Protein AF-A0ABD1PV01-F1 (afdb_monomer)

Organism: NCBI:txid205694

Structure (mmCIF, N/CA/C/O backbone):
data_AF-A0ABD1PV01-F1
#
_entry.id   AF-A0ABD1PV01-F1
#
loop_
_atom_site.group_PDB
_atom_site.id
_atom_site.type_symbol
_atom_site.label_atom_id
_atom_site.label_alt_id
_atom_site.label_comp_id
_atom_site.label_asym_id
_atom_site.label_entity_id
_atom_site.label_seq_id
_atom_site.pdbx_PDB_ins_code
_atom_site.Cartn_x
_atom_site.Cartn_y
_atom_site.Cartn_z
_atom_site.occupancy
_atom_site.B_iso_or_equiv
_atom_site.auth_seq_id
_atom_site.auth_comp_id
_atom_site.auth_asym_id
_atom_site.auth_atom_id
_atom_site.pdbx_PDB_model_num
ATOM 1 N N . MET A 1 1 ? -32.165 -22.039 23.224 1.00 48.38 1 MET A N 1
ATOM 2 C CA . MET A 1 1 ? -31.785 -21.057 22.176 1.00 48.38 1 MET A CA 1
ATOM 3 C C . MET A 1 1 ? -31.305 -19.718 22.751 1.00 48.38 1 MET A C 1
ATOM 5 O O . MET A 1 1 ? -30.311 -19.197 22.258 1.00 48.38 1 MET A O 1
ATOM 9 N N . GLU A 1 2 ? -31.902 -19.186 23.823 1.00 55.53 2 GLU A N 1
ATOM 10 C CA . GLU A 1 2 ? -31.496 -17.897 24.433 1.00 55.53 2 GLU A CA 1
ATOM 11 C C . GLU A 1 2 ? -30.059 -17.856 24.982 1.00 55.53 2 GLU A C 1
ATOM 13 O O . GLU A 1 2 ? -29.356 -16.859 24.821 1.00 55.53 2 GLU A O 1
ATOM 18 N N . HIS A 1 3 ? -29.572 -18.962 25.550 1.00 54.56 3 HIS A N 1
ATOM 19 C CA . HIS A 1 3 ? -28.224 -19.042 26.126 1.00 54.56 3 HIS A CA 1
ATOM 20 C C . HIS A 1 3 ? -27.098 -18.864 25.079 1.00 54.56 3 HIS A C 1
ATOM 22 O O . HIS A 1 3 ? -26.024 -18.338 25.384 1.00 54.56 3 HIS A O 1
ATOM 28 N N . ASN A 1 4 ? -27.349 -19.248 23.819 1.00 61.16 4 ASN A N 1
ATOM 29 C CA . ASN A 1 4 ? -26.415 -19.035 22.706 1.00 61.16 4 ASN A CA 1
ATOM 30 C C . ASN A 1 4 ? -26.415 -17.572 22.237 1.00 61.16 4 ASN A C 1
ATOM 32 O O . ASN A 1 4 ? -25.356 -17.032 21.916 1.00 61.16 4 ASN A O 1
ATOM 36 N N . ASN A 1 5 ? -27.574 -16.910 22.287 1.00 72.25 5 ASN A N 1
ATOM 37 C CA . ASN A 1 5 ? -27.725 -15.495 21.947 1.00 72.25 5 ASN A CA 1
ATOM 38 C C . ASN A 1 5 ? -27.016 -14.594 22.980 1.00 72.25 5 ASN A C 1
ATOM 40 O O . ASN A 1 5 ? -26.293 -13.666 22.615 1.00 72.25 5 ASN A O 1
ATOM 44 N N . LEU A 1 6 ? -27.105 -14.928 24.273 1.00 79.88 6 LEU A N 1
ATOM 45 C CA . LEU A 1 6 ? -26.397 -14.199 25.331 1.00 79.88 6 LEU A CA 1
ATOM 46 C C . LEU A 1 6 ? -24.867 -14.305 25.192 1.00 79.88 6 LEU A C 1
ATOM 48 O O . LEU A 1 6 ? -24.165 -13.294 25.243 1.00 79.88 6 LEU A O 1
ATOM 52 N N . ARG A 1 7 ? -24.335 -15.509 24.937 1.00 83.94 7 ARG A N 1
ATOM 53 C CA . ARG A 1 7 ? -22.891 -15.712 24.703 1.00 83.94 7 ARG A CA 1
ATOM 54 C C . ARG A 1 7 ? -22.384 -14.974 23.462 1.00 83.94 7 ARG A C 1
ATOM 56 O O . ARG A 1 7 ? -21.252 -14.491 23.467 1.00 83.94 7 ARG A O 1
ATOM 63 N N . ALA A 1 8 ? -23.185 -14.902 22.399 1.00 83.00 8 ALA A N 1
ATOM 64 C CA . ALA A 1 8 ? -22.842 -14.149 21.193 1.00 83.00 8 ALA A CA 1
ATOM 65 C C . ALA A 1 8 ? -22.790 -12.637 21.470 1.00 83.00 8 ALA A C 1
ATOM 67 O O . ALA A 1 8 ? -21.821 -11.977 21.094 1.00 83.00 8 ALA A O 1
ATOM 68 N N . LYS A 1 9 ? -23.769 -12.102 22.214 1.00 84.19 9 LYS A N 1
ATOM 69 C CA . LYS A 1 9 ? -23.787 -10.692 22.641 1.00 84.19 9 LYS A CA 1
ATOM 70 C C . LYS A 1 9 ? -22.571 -10.324 23.496 1.00 84.19 9 LYS A C 1
ATOM 72 O O . LYS A 1 9 ? -21.945 -9.299 23.241 1.00 84.19 9 LYS A O 1
ATOM 77 N N . ILE A 1 10 ? -22.192 -11.172 24.457 1.00 89.94 10 ILE A N 1
ATOM 78 C CA . ILE A 1 10 ? -21.008 -10.945 25.305 1.00 89.94 10 ILE A CA 1
ATOM 79 C C . ILE A 1 10 ? -19.725 -10.916 24.465 1.00 89.94 10 ILE A C 1
ATOM 81 O O . ILE A 1 10 ? -18.887 -10.036 24.651 1.00 89.94 10 ILE A O 1
ATOM 85 N N . ARG A 1 11 ? -19.569 -11.854 23.521 1.00 88.19 11 ARG A N 1
ATOM 86 C CA . ARG A 1 11 ? -18.401 -11.889 22.627 1.00 88.19 11 ARG A CA 1
ATOM 87 C C . ARG A 1 11 ? -18.309 -10.638 21.761 1.00 88.19 11 ARG A C 1
ATOM 89 O O . ARG A 1 11 ? -17.236 -10.053 21.672 1.00 88.19 11 ARG A O 1
ATOM 96 N N . LEU A 1 12 ? -19.428 -10.198 21.188 1.00 87.81 12 LEU A N 1
ATOM 97 C CA . LEU A 1 12 ? -19.465 -8.973 20.395 1.00 87.81 12 LEU A CA 1
ATOM 98 C C . LEU A 1 12 ? -19.066 -7.746 21.223 1.00 87.81 12 LEU A C 1
ATOM 100 O O . LEU A 1 12 ? -18.316 -6.912 20.728 1.00 87.81 12 LEU A O 1
ATOM 104 N N . ARG A 1 13 ? -19.512 -7.659 22.483 1.00 91.25 13 ARG A N 1
ATOM 105 C CA . ARG A 1 13 ? -19.135 -6.558 23.378 1.00 91.25 13 ARG A CA 1
ATOM 106 C C . ARG A 1 13 ? -17.625 -6.514 23.621 1.00 91.25 13 ARG A C 1
ATOM 108 O O . ARG A 1 13 ? -17.030 -5.458 23.462 1.00 91.25 13 ARG A O 1
ATOM 115 N N . LYS A 1 14 ? -16.997 -7.662 23.900 1.00 94.25 14 LYS A N 1
ATOM 116 C CA . LYS A 1 14 ? -15.535 -7.754 24.078 1.00 94.25 14 LYS A CA 1
ATOM 117 C C . LYS A 1 14 ? -14.764 -7.344 22.820 1.00 94.25 14 LYS A C 1
ATOM 119 O O . LYS A 1 14 ? -13.769 -6.636 22.910 1.00 94.25 14 LYS A O 1
ATOM 124 N N . VAL A 1 15 ? -15.232 -7.767 21.643 1.00 93.44 15 VAL A N 1
ATOM 125 C CA . VAL A 1 15 ? -14.635 -7.364 20.357 1.00 93.44 15 VAL A CA 1
ATOM 126 C C . VAL A 1 15 ? -14.784 -5.860 20.139 1.00 93.44 15 VAL A C 1
ATOM 128 O O . VAL A 1 15 ? -13.839 -5.210 19.711 1.00 93.44 15 VAL A O 1
ATOM 131 N N . GLN A 1 16 ? -15.947 -5.297 20.459 1.00 93.62 16 GLN A N 1
ATOM 132 C CA . GLN A 1 16 ? -16.188 -3.862 20.360 1.00 93.62 16 GLN A CA 1
ATOM 133 C C . GLN A 1 16 ? -15.299 -3.060 21.315 1.00 93.62 16 GLN A C 1
ATOM 135 O O . GLN A 1 16 ? -14.741 -2.053 20.892 1.00 93.62 16 GLN A O 1
ATOM 140 N N . GLU A 1 17 ? -15.148 -3.499 22.565 1.00 93.38 17 GLU A N 1
ATOM 141 C CA . GLU A 1 17 ? -14.257 -2.879 23.556 1.00 93.38 17 GLU A CA 1
ATOM 142 C C . GLU A 1 17 ? -12.807 -2.855 23.040 1.00 93.38 17 GLU A C 1
ATOM 144 O O . GLU A 1 17 ? -12.200 -1.787 22.983 1.00 93.38 17 GLU A O 1
ATOM 149 N N . LEU A 1 18 ? -12.297 -3.993 22.552 1.00 92.38 18 LEU A N 1
ATOM 150 C CA . LEU A 1 18 ? -10.946 -4.096 21.984 1.00 92.38 18 LEU A CA 1
ATOM 151 C C . LEU A 1 18 ? -10.761 -3.235 20.725 1.00 92.38 18 LEU A C 1
ATOM 153 O O . LEU A 1 18 ? -9.762 -2.545 20.569 1.00 92.38 18 LEU A O 1
ATOM 157 N N . LEU A 1 19 ? -11.719 -3.251 19.801 1.00 93.44 19 LEU A N 1
ATOM 158 C CA . LEU A 1 19 ? -11.619 -2.447 18.581 1.00 93.44 19 LEU A CA 1
ATOM 159 C C . LEU A 1 19 ? -11.707 -0.949 18.883 1.00 93.44 19 LEU A C 1
ATOM 161 O O . LEU A 1 19 ? -11.023 -0.156 18.237 1.00 93.44 19 LEU A O 1
ATOM 165 N N . THR A 1 20 ? -12.495 -0.561 19.885 1.00 91.31 20 THR A N 1
ATOM 166 C CA . THR A 1 20 ? -12.573 0.832 20.336 1.00 91.31 20 THR A CA 1
ATOM 167 C C . THR A 1 20 ? -11.237 1.281 20.926 1.00 91.31 20 THR A C 1
ATOM 169 O O . THR A 1 20 ? -10.771 2.356 20.554 1.00 91.31 20 THR A O 1
ATOM 172 N N . SER A 1 21 ? -10.572 0.446 21.742 1.00 89.81 21 SER A N 1
ATOM 173 C CA . SER A 1 21 ? -9.229 0.767 22.258 1.00 89.81 21 SER A CA 1
ATOM 174 C C . SER A 1 21 ? -8.181 0.881 21.147 1.00 89.81 21 SER A C 1
ATOM 176 O O . SER A 1 21 ? -7.237 1.645 21.277 1.00 89.81 21 SER A O 1
ATOM 178 N N . MET A 1 22 ? -8.380 0.206 20.011 1.00 91.62 22 MET A N 1
ATOM 179 C CA . MET A 1 22 ? -7.547 0.324 18.805 1.00 91.62 22 MET A CA 1
ATOM 180 C C . MET A 1 22 ? -7.918 1.505 17.884 1.00 91.62 22 MET A C 1
ATOM 182 O O . MET A 1 22 ? -7.433 1.577 16.749 1.00 91.62 22 MET A O 1
ATOM 186 N N . CYS A 1 23 ? -8.800 2.407 18.325 1.00 91.38 23 CYS A N 1
ATOM 187 C CA . CYS A 1 23 ? -9.328 3.528 17.541 1.00 91.38 23 CYS A CA 1
ATOM 188 C C . CYS A 1 23 ? -10.144 3.091 16.305 1.00 91.38 23 CYS A C 1
ATOM 190 O O . CYS A 1 23 ? -10.023 3.671 15.219 1.00 91.38 23 CYS A O 1
ATOM 192 N N . PHE A 1 24 ? -10.994 2.072 16.445 1.00 92.88 24 PHE A N 1
ATOM 193 C CA . PHE A 1 24 ? -11.996 1.696 15.445 1.00 92.88 24 PHE A CA 1
ATOM 194 C C . PHE A 1 24 ? -13.406 2.019 15.934 1.00 92.88 24 PHE A C 1
ATOM 196 O O . PHE A 1 24 ? -13.739 1.860 17.105 1.00 92.88 24 PHE A O 1
ATOM 203 N N . LYS A 1 25 ? -14.277 2.396 14.997 1.00 94.00 25 LYS A N 1
ATOM 204 C CA . LYS A 1 25 ? -15.719 2.532 15.228 1.00 94.00 25 LYS A CA 1
ATOM 205 C C . LYS A 1 25 ? -16.500 1.511 14.416 1.00 94.00 25 LYS A C 1
ATOM 207 O O . LYS A 1 25 ? -16.105 1.162 13.301 1.00 94.00 25 LYS A O 1
ATOM 212 N N . LEU A 1 26 ? -17.637 1.064 14.944 1.00 94.50 26 LEU A N 1
ATOM 213 C CA . LEU A 1 26 ? -18.563 0.232 14.183 1.00 94.50 26 LEU A CA 1
ATOM 214 C C . LEU A 1 26 ? -19.105 1.061 13.012 1.00 94.50 26 LEU A C 1
ATOM 216 O O . LEU A 1 26 ? -19.736 2.094 13.218 1.00 94.50 26 LEU A O 1
ATOM 220 N N . TYR A 1 27 ? -18.837 0.624 11.784 1.00 94.50 27 TYR A N 1
ATOM 221 C CA . TYR A 1 27 ? -19.301 1.306 10.578 1.00 94.50 27 TYR A CA 1
ATOM 222 C C . TYR A 1 27 ? -20.695 0.831 10.183 1.00 94.50 27 TYR A C 1
ATOM 224 O O . TYR A 1 27 ? -21.593 1.633 9.937 1.00 94.50 27 TYR A O 1
ATOM 232 N N . LYS A 1 28 ? -20.881 -0.490 10.119 1.00 94.75 28 LYS A N 1
ATOM 233 C CA . LYS A 1 28 ? -22.165 -1.104 9.783 1.00 94.75 28 LYS A CA 1
ATOM 234 C C . LYS A 1 28 ? -22.205 -2.530 10.305 1.00 94.75 28 LYS A C 1
ATOM 236 O O . LYS A 1 28 ? -21.207 -3.239 10.236 1.00 94.75 28 LYS A O 1
ATOM 241 N N . LYS A 1 29 ? -23.370 -2.968 10.770 1.00 92.50 29 LYS A N 1
ATOM 242 C CA . LYS A 1 29 ? -23.638 -4.367 11.101 1.00 92.50 29 LYS A CA 1
ATOM 243 C C . LYS A 1 29 ? -24.839 -4.845 10.293 1.00 92.50 29 LYS A C 1
ATOM 245 O O . LYS A 1 29 ? -25.838 -4.133 10.217 1.00 92.50 29 LYS A O 1
ATOM 250 N N . LYS A 1 30 ? -24.739 -6.026 9.692 1.00 93.00 30 LYS A N 1
ATOM 251 C CA . LYS A 1 30 ? -25.854 -6.723 9.048 1.00 93.00 30 LYS A CA 1
ATOM 252 C C . LYS A 1 30 ? -25.773 -8.192 9.440 1.00 93.00 30 LYS A C 1
ATOM 254 O O . LYS A 1 30 ? -24.759 -8.823 9.162 1.00 93.00 30 LYS A O 1
ATOM 259 N N . GLU A 1 31 ? -26.830 -8.698 10.076 1.00 88.31 31 GLU A N 1
ATOM 260 C CA . GLU A 1 31 ? -26.892 -10.078 10.581 1.00 88.31 31 GLU A CA 1
ATOM 261 C C . GLU A 1 31 ? -25.650 -10.390 11.441 1.00 88.31 31 GLU A C 1
ATOM 263 O O . GLU A 1 31 ? -25.389 -9.684 12.426 1.00 88.31 31 GLU A O 1
ATOM 268 N N . ASP A 1 32 ? -24.861 -11.383 11.033 1.00 84.88 32 ASP A N 1
ATOM 269 C CA . ASP A 1 32 ? -23.667 -11.854 11.735 1.00 84.88 32 ASP A CA 1
ATOM 270 C C . ASP A 1 32 ? -22.369 -11.163 11.278 1.00 84.88 32 ASP A C 1
ATOM 272 O O . ASP A 1 32 ? -21.290 -11.460 11.789 1.00 84.88 32 ASP A O 1
ATOM 276 N N . ILE A 1 33 ? -22.454 -10.199 10.352 1.00 90.12 33 ILE A N 1
ATOM 277 C CA . ILE A 1 33 ? -21.299 -9.477 9.807 1.00 90.12 33 ILE A CA 1
ATOM 278 C C . ILE A 1 33 ? -21.257 -8.050 10.359 1.00 90.12 33 ILE A C 1
ATOM 280 O O . ILE A 1 33 ? -22.207 -7.272 10.225 1.00 90.12 33 ILE A O 1
ATOM 284 N N . ALA A 1 34 ? -20.117 -7.676 10.941 1.00 92.25 34 ALA A N 1
ATOM 285 C CA . ALA A 1 34 ? -19.825 -6.324 11.402 1.00 92.25 34 ALA A CA 1
ATOM 286 C C . ALA A 1 34 ? -18.601 -5.763 10.671 1.00 92.25 34 ALA A C 1
ATOM 288 O O . ALA A 1 34 ? -17.538 -6.379 10.641 1.00 92.25 34 ALA A O 1
ATOM 289 N N . VAL A 1 35 ? -18.756 -4.572 10.102 1.00 94.56 35 VAL A N 1
ATOM 290 C CA . VAL A 1 35 ? -17.688 -3.810 9.460 1.00 94.56 35 VAL A CA 1
ATOM 291 C C . VAL A 1 35 ? -17.254 -2.710 10.415 1.00 94.56 35 VAL A C 1
ATOM 293 O O . VAL A 1 35 ? -18.083 -1.930 10.887 1.00 94.56 35 VAL A O 1
ATOM 296 N N . TRP A 1 36 ? -15.952 -2.630 10.662 1.00 94.62 36 TRP A N 1
ATOM 297 C CA . TRP A 1 36 ? -15.334 -1.638 11.534 1.00 94.62 36 TRP A CA 1
ATOM 298 C C . TRP A 1 36 ? -14.462 -0.703 10.711 1.00 94.62 36 TRP A C 1
ATOM 300 O O . TRP A 1 36 ? -13.757 -1.130 9.798 1.00 94.62 36 TRP A O 1
ATOM 310 N N . GLN A 1 37 ? -14.524 0.584 11.027 1.00 91.62 37 GLN A N 1
ATOM 311 C CA . GLN A 1 37 ? -13.749 1.611 10.356 1.00 91.62 37 GLN A CA 1
ATOM 312 C C . GLN A 1 37 ? -12.718 2.177 11.321 1.00 91.62 37 GLN A C 1
ATOM 314 O O . GLN A 1 37 ? -13.063 2.683 12.389 1.00 91.62 37 GLN A O 1
ATOM 319 N N . LYS A 1 38 ? -11.459 2.135 10.895 1.00 88.94 38 LYS A N 1
ATOM 320 C CA . LYS A 1 38 ? -10.354 2.827 11.547 1.00 88.94 38 LYS A CA 1
ATOM 321 C C . LYS A 1 38 ? -10.609 4.338 11.554 1.00 88.94 38 LYS A C 1
ATOM 323 O O . LYS A 1 38 ? -10.978 4.900 10.519 1.00 88.94 38 LYS A O 1
ATOM 328 N N . LEU A 1 39 ? -10.437 4.993 12.699 1.00 88.56 39 LEU A N 1
ATOM 329 C CA . LEU A 1 39 ? -10.663 6.431 12.821 1.00 88.56 39 LEU A CA 1
ATOM 330 C C . LEU A 1 39 ? -9.627 7.212 12.003 1.00 88.56 39 LEU A C 1
ATOM 332 O O . LEU A 1 39 ? -8.439 6.891 11.999 1.00 88.56 39 LEU A O 1
ATOM 336 N N . SER A 1 40 ? -10.092 8.225 11.274 1.00 79.19 40 SER A N 1
ATOM 337 C CA . SER A 1 40 ? -9.241 9.088 10.446 1.00 79.19 40 SER A CA 1
ATOM 338 C C . SER A 1 40 ? -8.639 10.258 11.218 1.00 79.19 40 SER A C 1
ATOM 340 O O . SER A 1 40 ? -7.706 10.884 10.728 1.00 79.19 40 SER A O 1
ATOM 342 N N . ASP A 1 41 ? -9.207 10.590 12.378 1.00 82.25 41 ASP A N 1
ATOM 343 C CA . ASP A 1 41 ? -8.687 11.642 13.239 1.00 82.25 41 ASP A CA 1
ATOM 344 C C . ASP A 1 41 ? -7.499 11.105 14.043 1.00 82.25 41 ASP A C 1
ATOM 346 O O . ASP A 1 41 ? -7.623 10.145 14.806 1.00 82.25 41 ASP A O 1
ATOM 350 N N . ASN A 1 42 ? -6.343 11.740 13.850 1.00 82.38 42 ASN A N 1
ATOM 351 C CA . ASN A 1 42 ? -5.107 11.362 14.517 1.00 82.38 42 ASN A CA 1
ATOM 352 C C . ASN A 1 42 ? -5.122 11.654 16.028 1.00 82.38 42 ASN A C 1
ATOM 354 O O . ASN A 1 42 ? -4.284 11.109 16.743 1.00 82.38 42 ASN A O 1
ATOM 358 N N . SER A 1 43 ? -6.055 12.477 16.523 1.00 85.62 43 SER A N 1
ATOM 359 C CA . SER A 1 43 ? -6.186 12.793 17.950 1.00 85.62 43 SER A CA 1
ATOM 360 C C . SER A 1 43 ? -6.468 11.550 18.805 1.00 85.62 43 SER A C 1
ATOM 362 O O . SER A 1 43 ? -5.845 11.392 19.850 1.00 85.62 43 SER A O 1
ATOM 364 N N . TYR A 1 44 ? -7.301 10.627 18.312 1.00 85.62 44 TYR A 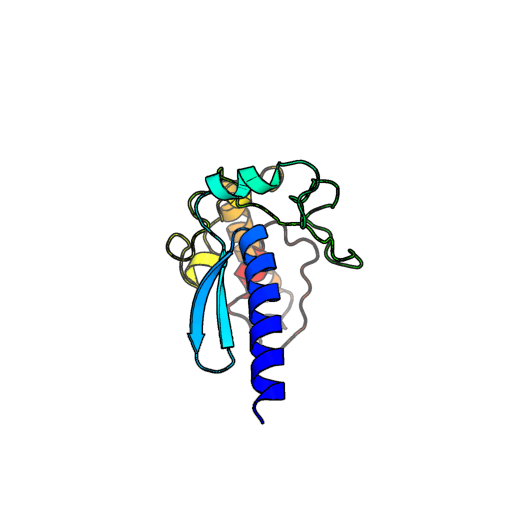N 1
ATOM 365 C CA . TYR A 1 44 ? -7.675 9.393 19.013 1.00 85.62 44 TYR A CA 1
ATOM 366 C C . TYR A 1 44 ? -6.491 8.458 19.258 1.00 85.62 44 TYR A C 1
ATOM 368 O O . TYR A 1 44 ? -6.453 7.753 20.258 1.00 85.62 44 TYR A O 1
ATOM 376 N N . TYR A 1 45 ? -5.485 8.475 18.383 1.00 88.25 45 TYR A N 1
ATOM 377 C CA . TYR A 1 45 ? -4.310 7.622 18.558 1.00 88.25 45 TYR A CA 1
ATOM 378 C C . TYR A 1 45 ? -3.337 8.149 19.611 1.00 88.25 45 TYR A C 1
ATOM 380 O O . TYR A 1 45 ? -2.412 7.427 19.960 1.00 88.25 45 TYR A O 1
ATOM 388 N N . LYS A 1 46 ? -3.527 9.373 20.129 1.00 86.50 46 LYS A N 1
ATOM 389 C CA . LYS A 1 46 ? -2.742 9.870 21.269 1.00 86.50 46 LYS A CA 1
ATOM 390 C C . LYS A 1 46 ? -3.037 9.082 22.542 1.00 86.50 46 LYS A C 1
ATOM 392 O O . LYS A 1 46 ? -2.168 8.958 23.392 1.00 86.50 46 LYS A O 1
ATOM 397 N N . GLU A 1 47 ? -4.238 8.516 22.662 1.00 83.88 47 GLU A N 1
ATOM 398 C CA . GLU A 1 47 ? -4.595 7.657 23.796 1.00 83.88 47 GLU A CA 1
ATOM 399 C C . GLU A 1 47 ? -3.703 6.407 23.847 1.00 83.88 47 GLU A C 1
ATOM 401 O O . GLU A 1 47 ? -3.374 5.936 24.932 1.00 83.88 47 GLU A O 1
ATOM 406 N N . LEU A 1 48 ? -3.224 5.938 22.686 1.00 88.25 48 LEU A N 1
ATOM 407 C CA . LEU A 1 48 ? -2.292 4.813 22.569 1.00 88.25 48 LEU A CA 1
ATOM 408 C C . LEU A 1 48 ? -0.868 5.124 23.051 1.00 88.25 48 LEU A C 1
ATOM 410 O O . LEU A 1 48 ? -0.064 4.200 23.155 1.00 88.25 48 LEU A O 1
ATOM 414 N N . ASP A 1 49 ? -0.545 6.393 23.313 1.00 85.19 49 ASP A N 1
ATOM 415 C CA . ASP A 1 49 ? 0.736 6.788 23.904 1.00 85.19 49 ASP A CA 1
ATOM 416 C C . ASP A 1 49 ? 0.696 6.679 25.454 1.00 85.19 49 ASP A C 1
ATOM 418 O O . ASP A 1 49 ? 1.703 6.918 26.122 1.00 85.19 49 ASP A O 1
ATOM 422 N N . THR A 1 50 ? -0.454 6.313 26.042 1.00 85.69 50 THR A N 1
ATOM 423 C CA . THR A 1 50 ? -0.613 6.122 27.494 1.00 85.69 50 THR A CA 1
ATOM 424 C C . THR A 1 50 ? 0.114 4.851 27.956 1.00 85.69 50 THR A C 1
ATOM 426 O O . THR A 1 50 ? -0.012 3.816 27.295 1.00 85.69 50 THR A O 1
ATOM 429 N N . PRO A 1 51 ? 0.828 4.877 29.100 1.00 83.56 51 PRO A N 1
ATOM 430 C CA . PRO A 1 51 ? 1.389 3.667 29.695 1.00 83.56 51 PRO A CA 1
ATOM 431 C C . PRO A 1 51 ? 0.322 2.586 29.914 1.00 83.56 51 PRO A C 1
ATOM 433 O O . PRO A 1 51 ? -0.836 2.893 30.191 1.00 83.56 51 PRO A O 1
ATOM 436 N N . ASP A 1 52 ? 0.724 1.322 29.788 1.00 84.81 52 ASP A N 1
ATOM 437 C CA . ASP A 1 52 ? -0.107 0.139 30.062 1.00 84.81 52 ASP A CA 1
ATOM 438 C C . ASP A 1 52 ? -1.342 -0.053 29.156 1.00 84.81 52 ASP A C 1
ATOM 440 O O . ASP A 1 52 ? -2.197 -0.899 29.435 1.00 84.81 52 ASP A O 1
ATOM 444 N N . ILE A 1 53 ? -1.440 0.672 28.035 1.00 86.94 53 ILE A N 1
ATOM 445 C CA . ILE A 1 53 ? -2.522 0.460 27.068 1.00 86.94 53 ILE A CA 1
ATOM 446 C C . ILE A 1 53 ? -2.285 -0.776 26.194 1.00 86.94 53 ILE A C 1
ATOM 448 O O . ILE A 1 53 ? -1.172 -1.053 25.740 1.00 86.94 53 ILE A O 1
ATOM 452 N N . TYR A 1 54 ? -3.360 -1.521 25.922 1.00 87.88 54 TYR A N 1
ATOM 453 C CA . TYR A 1 54 ? -3.318 -2.712 25.080 1.00 87.88 54 TYR A CA 1
ATOM 454 C C . TYR A 1 54 ? -4.414 -2.704 23.997 1.00 87.88 54 TYR A C 1
ATOM 456 O O . TYR A 1 54 ? -5.597 -2.531 24.318 1.00 87.88 54 TYR A O 1
ATOM 464 N N . PRO A 1 55 ? -4.061 -2.983 22.728 1.00 91.19 55 PRO A N 1
ATOM 465 C CA . PRO A 1 55 ? -2.695 -3.074 22.196 1.00 91.19 55 PRO A CA 1
ATOM 466 C C . PRO A 1 55 ? -2.026 -1.692 22.092 1.00 91.19 55 PRO A C 1
ATOM 468 O O . PRO A 1 55 ? -2.670 -0.712 21.722 1.00 91.19 55 PRO A O 1
ATOM 471 N N . ALA A 1 56 ? -0.727 -1.625 22.387 1.00 90.31 56 ALA A N 1
ATOM 472 C CA . ALA A 1 56 ? 0.050 -0.388 22.317 1.00 90.31 56 ALA A CA 1
ATOM 473 C C . ALA A 1 56 ? 0.299 0.056 20.867 1.00 90.31 56 ALA A C 1
ATOM 475 O O . ALA A 1 56 ? 0.087 -0.691 19.908 1.00 90.31 56 ALA A O 1
ATOM 476 N N . LYS A 1 57 ? 0.796 1.275 20.684 1.00 90.12 57 LYS A N 1
ATOM 477 C CA . LYS A 1 57 ? 1.305 1.729 19.387 1.00 90.12 57 LYS A CA 1
ATOM 478 C C . LYS A 1 57 ? 2.535 0.915 18.974 1.00 90.12 57 LYS A C 1
ATOM 480 O O . LYS A 1 57 ? 3.372 0.592 19.811 1.00 90.12 57 LYS A O 1
ATOM 485 N N . CYS A 1 58 ? 2.640 0.570 17.691 1.00 89.00 58 CYS A N 1
ATOM 486 C CA . CYS A 1 58 ? 3.824 -0.136 17.200 1.00 89.00 58 CYS A CA 1
ATOM 487 C C . CYS A 1 58 ? 5.067 0.762 17.278 1.00 89.00 58 CYS A C 1
ATOM 489 O O . CYS A 1 58 ? 5.016 1.919 16.857 1.00 89.00 58 CYS A O 1
ATOM 491 N N . ASP A 1 59 ? 6.166 0.202 17.778 1.00 86.94 59 ASP A N 1
ATOM 492 C CA . ASP A 1 59 ? 7.503 0.790 17.691 1.00 86.94 59 ASP A CA 1
ATOM 493 C C . ASP A 1 59 ? 8.128 0.574 16.294 1.00 86.94 59 ASP A C 1
ATOM 495 O O . ASP A 1 59 ? 7.551 -0.080 15.415 1.00 86.94 59 ASP A O 1
ATOM 499 N N . ASP A 1 60 ? 9.332 1.106 16.105 1.00 82.25 60 ASP A N 1
ATOM 500 C CA . ASP A 1 60 ? 10.186 0.934 14.927 1.00 82.25 60 ASP A CA 1
ATOM 501 C C . ASP A 1 60 ? 11.103 -0.304 15.006 1.00 82.25 60 ASP A C 1
ATOM 503 O O . ASP A 1 60 ? 11.988 -0.483 14.173 1.00 82.25 60 ASP A O 1
ATOM 507 N N . GLY A 1 61 ? 10.864 -1.210 15.958 1.00 79.56 61 GLY A N 1
ATOM 508 C CA . GLY A 1 61 ? 11.674 -2.405 16.203 1.00 79.56 61 GLY A CA 1
ATOM 509 C C . GLY A 1 61 ? 11.528 -3.518 15.159 1.00 79.56 61 GLY A C 1
ATOM 510 O O . GLY A 1 61 ? 12.161 -4.563 15.290 1.00 79.56 61 GLY A O 1
ATOM 511 N N . THR A 1 62 ? 10.698 -3.330 14.128 1.00 77.31 62 THR A N 1
ATOM 512 C CA . THR A 1 62 ? 10.588 -4.250 12.986 1.00 77.31 62 THR A CA 1
ATOM 513 C C . THR A 1 62 ? 10.844 -3.519 11.684 1.00 77.31 62 THR A C 1
ATOM 515 O O . THR A 1 62 ? 10.166 -2.533 11.401 1.00 77.31 62 THR A O 1
ATOM 518 N N . GLU A 1 63 ? 11.747 -4.068 10.874 1.00 81.44 63 GLU A N 1
ATOM 519 C CA . GLU A 1 63 ? 12.020 -3.616 9.510 1.00 81.44 63 GLU A CA 1
ATOM 520 C C . GLU A 1 63 ? 10.734 -3.681 8.655 1.00 81.44 63 GLU A C 1
ATOM 522 O O . GLU A 1 63 ? 10.208 -4.784 8.455 1.00 81.44 63 GLU A O 1
ATOM 527 N N . PRO A 1 64 ? 10.208 -2.537 8.168 1.00 77.31 64 PRO A N 1
ATOM 528 C CA . PRO A 1 64 ? 8.975 -2.478 7.380 1.00 77.31 64 PRO A CA 1
ATOM 529 C C . PRO A 1 64 ? 8.967 -3.363 6.130 1.00 77.31 64 PRO A C 1
ATOM 531 O O . PRO A 1 64 ? 7.895 -3.825 5.735 1.00 77.31 64 PRO A O 1
ATOM 534 N N . ASP A 1 65 ? 10.137 -3.623 5.538 1.00 76.06 65 ASP A N 1
ATOM 535 C CA . ASP A 1 65 ? 10.276 -4.450 4.334 1.00 76.06 65 ASP A CA 1
ATOM 536 C C . ASP A 1 65 ? 10.433 -5.954 4.636 1.00 76.06 65 ASP A C 1
ATOM 538 O O . ASP A 1 65 ? 10.558 -6.781 3.726 1.00 76.06 65 ASP A O 1
ATOM 542 N N . SER A 1 66 ? 10.392 -6.354 5.910 1.00 84.25 66 SER A N 1
ATOM 543 C CA . SER A 1 66 ? 10.450 -7.767 6.277 1.00 84.25 66 SER A CA 1
ATOM 544 C C . SER A 1 66 ? 9.146 -8.490 5.943 1.00 84.25 66 SER A C 1
ATOM 546 O O . SER A 1 66 ? 8.137 -8.357 6.633 1.00 84.25 66 SER A O 1
ATOM 548 N N . ALA A 1 67 ? 9.178 -9.301 4.887 1.00 78.19 67 ALA A N 1
ATOM 549 C CA . ALA A 1 67 ? 7.994 -9.989 4.374 1.00 78.19 67 ALA A CA 1
ATOM 550 C C . ALA A 1 67 ? 7.747 -11.388 4.974 1.00 78.19 67 ALA A C 1
ATOM 552 O O . ALA A 1 67 ? 6.609 -11.855 4.976 1.00 78.19 67 ALA A O 1
ATOM 553 N N . TRP A 1 68 ? 8.784 -12.073 5.472 1.00 84.44 68 TRP A N 1
ATOM 554 C CA . TRP A 1 68 ? 8.706 -13.484 5.876 1.00 84.44 68 TRP A CA 1
ATOM 555 C C . TRP A 1 68 ? 9.211 -13.703 7.299 1.00 84.44 68 TRP A C 1
ATOM 557 O O . TRP A 1 68 ? 10.122 -13.017 7.752 1.00 84.44 68 TRP A O 1
ATOM 567 N N . TYR A 1 69 ? 8.630 -14.691 7.985 1.00 86.31 69 TYR A N 1
ATOM 568 C CA . TYR A 1 69 ? 9.019 -15.118 9.338 1.00 86.31 69 TYR A CA 1
ATOM 569 C C . TYR A 1 69 ? 8.959 -14.018 10.414 1.00 86.31 69 TYR A C 1
ATOM 571 O O . TYR A 1 69 ? 9.593 -14.143 11.460 1.00 86.31 69 TYR A O 1
ATOM 579 N N . ILE A 1 70 ? 8.162 -12.967 10.193 1.00 86.06 70 ILE A N 1
ATOM 580 C CA . ILE A 1 70 ? 7.928 -11.917 11.187 1.00 86.06 70 ILE A CA 1
ATOM 581 C C . ILE A 1 70 ? 6.735 -12.300 12.069 1.00 86.06 70 ILE A C 1
ATOM 583 O O . ILE A 1 70 ? 5.623 -12.455 11.553 1.00 86.06 70 ILE A O 1
ATOM 587 N N . PRO A 1 71 ? 6.928 -12.466 13.391 1.00 87.44 71 PRO A N 1
ATOM 588 C CA . PRO A 1 71 ? 5.830 -12.777 14.292 1.00 87.44 71 PRO A CA 1
ATOM 589 C C . PRO A 1 71 ? 4.845 -11.606 14.367 1.00 87.44 71 PRO A C 1
ATOM 591 O O . PRO A 1 71 ? 5.237 -10.437 14.397 1.00 87.44 71 PRO A O 1
ATOM 594 N N . LEU A 1 72 ? 3.549 -11.921 14.441 1.00 86.62 72 LEU A N 1
ATOM 595 C CA . LEU A 1 72 ? 2.520 -10.910 14.674 1.00 86.62 72 LEU A CA 1
ATOM 596 C C . LEU A 1 72 ? 2.735 -10.265 16.045 1.00 86.62 72 LEU A C 1
ATOM 598 O O . LEU A 1 72 ? 2.787 -10.952 17.065 1.00 86.62 72 LEU A O 1
ATOM 602 N N . ARG A 1 73 ? 2.817 -8.935 16.064 1.00 87.62 73 ARG A N 1
ATOM 603 C CA . ARG A 1 73 ? 2.943 -8.149 17.293 1.00 87.62 73 ARG A CA 1
ATOM 604 C C . ARG A 1 73 ? 1.582 -7.563 17.669 1.00 87.62 73 ARG A C 1
ATOM 606 O O . ARG A 1 73 ? 0.895 -7.043 16.788 1.00 87.62 73 ARG A O 1
ATOM 613 N N . PRO A 1 74 ? 1.170 -7.619 18.946 1.00 89.50 74 PRO A N 1
ATOM 614 C CA . PRO A 1 74 ? -0.095 -7.047 19.393 1.00 89.50 74 PRO A CA 1
ATOM 615 C C . PRO A 1 74 ? 0.026 -5.521 19.542 1.00 89.50 74 PRO A C 1
ATOM 617 O O . PRO A 1 74 ? 0.017 -4.995 20.651 1.00 89.50 74 PRO A O 1
ATOM 620 N N . CYS A 1 75 ? 0.172 -4.814 18.419 1.00 90.75 75 CYS A N 1
ATOM 621 C CA . CYS A 1 75 ? 0.320 -3.361 18.374 1.00 90.75 75 CYS A CA 1
ATOM 622 C C . CYS A 1 75 ? -0.503 -2.721 17.241 1.00 90.75 75 CYS A C 1
ATOM 624 O O . CYS A 1 75 ? -0.918 -3.387 16.290 1.00 90.75 75 CYS A O 1
ATOM 626 N N . VAL A 1 76 ? -0.746 -1.412 17.336 1.00 90.44 76 VAL A N 1
AT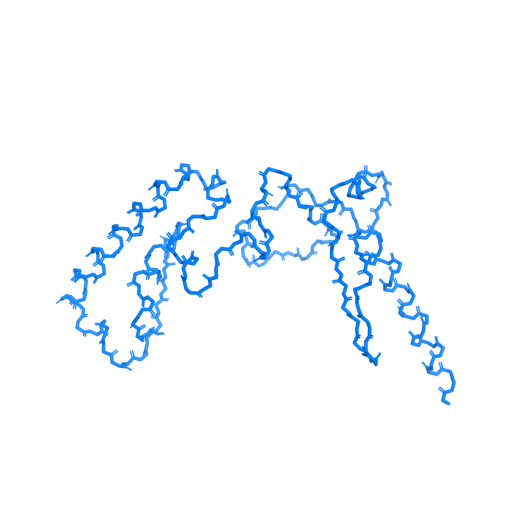OM 627 C CA . VAL A 1 76 ? -1.508 -0.624 16.356 1.00 90.44 76 VAL A CA 1
ATOM 628 C C . VAL A 1 76 ? -0.576 0.286 15.559 1.00 90.44 76 VAL A C 1
ATOM 630 O O . VAL A 1 76 ? 0.082 1.170 16.108 1.00 90.44 76 VAL A O 1
ATOM 633 N N . VAL A 1 77 ? -0.566 0.125 14.233 1.00 86.94 77 VAL A N 1
ATOM 634 C CA . VAL A 1 77 ? 0.099 1.066 13.317 1.00 86.94 77 VAL A CA 1
ATOM 635 C C . VAL A 1 77 ? -0.788 2.295 13.133 1.00 86.94 77 VAL A C 1
ATOM 637 O O . VAL A 1 77 ? -1.934 2.174 12.698 1.00 86.94 77 VAL A O 1
ATOM 640 N N . VAL A 1 78 ? -0.273 3.489 13.409 1.00 86.19 78 VAL A N 1
ATOM 641 C CA . VAL A 1 78 ? -1.028 4.755 13.346 1.00 86.19 78 VAL A CA 1
ATOM 642 C C . VAL A 1 78 ? -0.864 5.425 11.971 1.00 86.19 78 VAL A C 1
ATOM 644 O O . VAL A 1 78 ? 0.212 5.333 11.377 1.00 86.19 78 VAL A O 1
ATOM 647 N N . PRO A 1 79 ? -1.899 6.087 11.410 1.00 82.69 79 PRO A N 1
ATOM 648 C CA . PRO A 1 79 ? -1.748 6.846 10.170 1.00 82.69 79 PRO A CA 1
ATOM 649 C C . PRO A 1 79 ? -0.708 7.969 10.308 1.00 82.69 79 PRO A C 1
ATOM 651 O O . PRO A 1 79 ? -0.829 8.843 11.165 1.00 82.69 79 PRO A O 1
ATOM 654 N N . ASN A 1 80 ? 0.301 7.981 9.434 1.00 81.88 80 ASN A N 1
ATOM 655 C CA . ASN A 1 80 ? 1.310 9.038 9.434 1.00 81.88 80 ASN A CA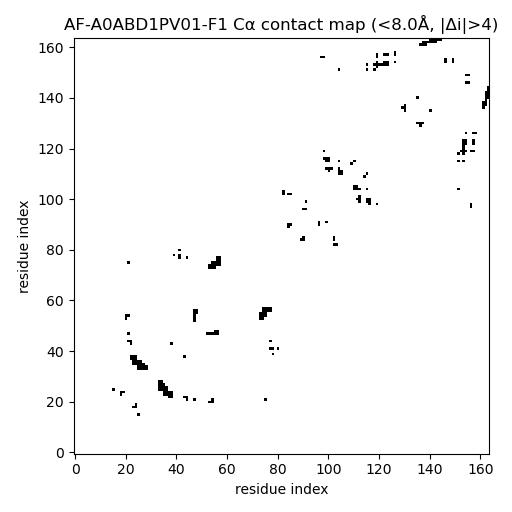 1
ATOM 656 C C . ASN A 1 80 ? 0.706 10.355 8.886 1.00 81.88 80 ASN A C 1
ATOM 658 O O . ASN A 1 80 ? 0.299 10.381 7.720 1.00 81.88 80 ASN A O 1
ATOM 662 N N . PRO A 1 81 ? 0.672 11.451 9.677 1.00 81.44 81 PRO A N 1
ATOM 663 C CA . PRO A 1 81 ? 0.081 12.731 9.272 1.00 81.44 81 PRO A CA 1
ATOM 664 C C . PRO A 1 81 ? 0.791 13.405 8.087 1.00 81.44 81 PRO A C 1
ATOM 666 O O . PRO A 1 81 ? 0.214 14.296 7.462 1.00 81.44 81 PRO A O 1
ATOM 669 N N . LYS A 1 82 ? 2.026 12.990 7.762 1.00 84.12 82 LYS A N 1
ATOM 670 C CA . LYS A 1 82 ? 2.781 13.461 6.590 1.00 84.12 82 LYS A CA 1
ATOM 671 C C . LYS A 1 82 ? 2.028 13.188 5.286 1.00 84.12 82 LYS A C 1
ATOM 673 O O . LYS A 1 82 ? 2.082 14.011 4.375 1.00 84.12 82 LYS A O 1
ATOM 678 N N . TYR A 1 83 ? 1.325 12.058 5.195 1.00 84.25 83 TYR A N 1
ATOM 679 C CA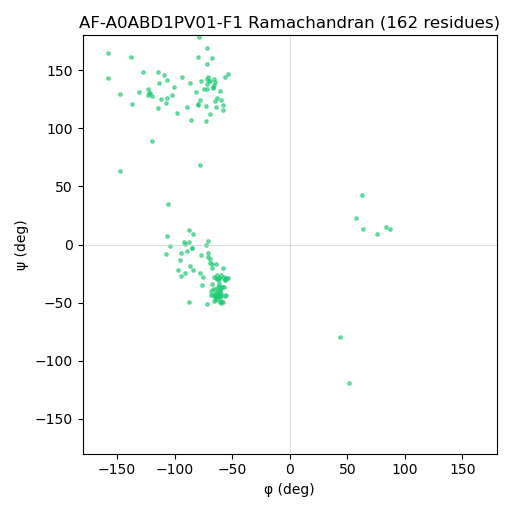 . TYR A 1 83 ? 0.651 11.651 3.966 1.00 84.25 83 TYR A CA 1
ATOM 680 C C . TYR A 1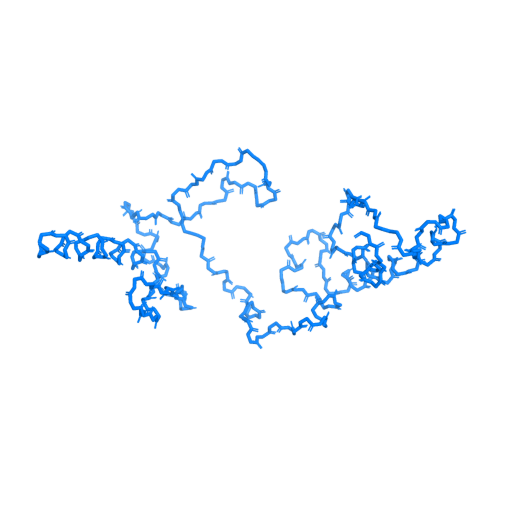 83 ? -0.831 12.036 4.003 1.00 84.25 83 TYR A C 1
ATOM 682 O O . TYR A 1 83 ? -1.622 11.492 4.774 1.00 84.25 83 TYR A O 1
ATOM 690 N N . LYS A 1 84 ? -1.224 12.965 3.133 1.00 77.12 84 LYS A N 1
ATOM 691 C CA . LYS A 1 84 ? -2.587 13.510 3.043 1.00 77.12 84 LYS A CA 1
ATOM 692 C C . LYS A 1 84 ? -3.416 12.829 1.950 1.00 77.12 84 LYS A C 1
ATOM 694 O O . LYS A 1 84 ? -4.646 12.828 2.018 1.00 77.12 84 LYS A O 1
ATOM 699 N N . LYS A 1 85 ? -2.774 12.210 0.954 1.00 72.38 85 LYS A N 1
ATOM 700 C CA . LYS A 1 85 ? -3.424 11.564 -0.202 1.00 72.38 85 LYS A CA 1
ATOM 701 C C . LYS A 1 85 ? -3.403 10.033 -0.137 1.00 72.38 85 LYS A C 1
ATOM 703 O O . LYS A 1 85 ? -3.298 9.365 -1.159 1.00 72.38 85 LYS A O 1
ATOM 708 N N . VAL A 1 86 ? -3.520 9.460 1.062 1.00 72.00 86 VAL A N 1
ATOM 709 C CA . VAL A 1 86 ? -3.617 7.993 1.254 1.00 72.00 86 VAL A CA 1
ATOM 710 C C . VAL A 1 86 ? -5.071 7.511 1.333 1.00 72.00 86 VAL A C 1
ATOM 712 O O . VAL A 1 86 ? -5.342 6.313 1.353 1.00 72.00 86 VAL A O 1
ATOM 715 N N . ALA A 1 87 ? -6.039 8.429 1.379 1.00 74.94 87 ALA A N 1
ATOM 716 C CA . ALA A 1 87 ? -7.449 8.068 1.389 1.00 74.94 87 ALA A CA 1
ATOM 717 C C . ALA A 1 87 ? -7.885 7.515 0.020 1.00 74.94 87 ALA A C 1
ATOM 719 O O . ALA A 1 87 ? -7.488 8.016 -1.027 1.00 74.94 87 ALA A O 1
ATOM 720 N N . LEU A 1 88 ? -8.792 6.533 0.010 1.00 72.75 88 LEU A N 1
ATOM 721 C CA . LEU A 1 88 ? -9.282 5.906 -1.230 1.00 72.75 88 LEU A CA 1
ATOM 722 C C . LEU A 1 88 ? -9.830 6.906 -2.263 1.00 72.75 88 LEU A C 1
ATOM 724 O O . LEU A 1 88 ? -9.764 6.641 -3.458 1.00 72.75 88 LEU A O 1
ATOM 728 N N . LYS A 1 89 ? -10.364 8.050 -1.813 1.00 78.56 89 LYS A N 1
ATOM 729 C CA . LYS A 1 89 ? -10.889 9.110 -2.688 1.00 78.56 89 LYS A CA 1
ATOM 730 C C . LYS A 1 89 ? -9.800 9.985 -3.320 1.00 78.56 89 LYS A C 1
ATOM 732 O O . LYS A 1 89 ? -10.067 10.600 -4.344 1.00 78.56 89 LYS A O 1
ATOM 737 N N . SER A 1 90 ? -8.622 10.083 -2.704 1.00 82.44 90 SER A N 1
ATOM 738 C CA . SER A 1 90 ? -7.519 10.931 -3.174 1.00 82.44 90 SER A CA 1
ATOM 739 C C . SER A 1 90 ? -6.497 10.181 -4.025 1.00 82.44 90 SER A C 1
ATOM 741 O O . SER A 1 90 ? -5.701 10.819 -4.712 1.00 82.44 90 SER A O 1
ATOM 743 N N . ILE A 1 91 ? -6.537 8.846 -4.028 1.00 86.25 91 ILE A N 1
ATOM 744 C CA . ILE A 1 91 ? -5.688 8.014 -4.882 1.00 86.25 91 ILE A CA 1
ATOM 745 C C . ILE A 1 91 ? -6.357 7.831 -6.251 1.00 86.25 91 ILE A C 1
ATOM 747 O O . ILE A 1 91 ? -7.560 7.577 -6.340 1.00 86.25 91 ILE A O 1
ATOM 751 N N . LEU A 1 92 ? -5.566 7.901 -7.325 1.00 90.44 92 LEU A N 1
ATOM 752 C CA . LEU A 1 92 ? -6.038 7.596 -8.676 1.00 90.44 92 LEU A CA 1
ATOM 753 C C . LEU A 1 92 ? -6.631 6.184 -8.753 1.00 90.44 92 LEU A C 1
ATOM 755 O O . LEU A 1 92 ? -6.150 5.242 -8.115 1.00 90.44 92 LEU A O 1
ATOM 759 N N . LYS A 1 93 ? -7.678 6.032 -9.565 1.00 91.56 93 LYS A N 1
ATOM 760 C CA . LYS A 1 93 ? -8.266 4.721 -9.840 1.00 91.56 93 LYS A CA 1
ATOM 761 C C . LYS A 1 93 ? -7.295 3.861 -10.649 1.00 91.56 93 LYS A C 1
ATOM 763 O O . LYS A 1 93 ? -6.343 4.342 -11.261 1.00 91.56 93 LYS A O 1
ATOM 768 N N . TRP A 1 94 ? -7.529 2.559 -10.603 1.00 89.94 94 TRP A N 1
ATOM 769 C CA . TRP A 1 94 ? -6.901 1.643 -11.541 1.00 89.94 94 TRP A CA 1
ATOM 770 C C . TRP A 1 94 ? -7.481 1.870 -12.952 1.00 89.94 94 TRP A C 1
ATOM 772 O O . TRP A 1 94 ? -8.697 2.066 -13.038 1.00 89.94 94 TRP A O 1
ATOM 782 N N . PRO A 1 95 ? -6.674 1.824 -14.033 1.00 92.00 95 PRO A N 1
ATOM 783 C CA . PRO A 1 95 ? -5.231 1.541 -14.073 1.00 92.00 95 PRO A CA 1
ATOM 784 C C . PRO A 1 95 ? -4.322 2.773 -13.919 1.00 92.00 95 PRO A C 1
ATOM 786 O O . PRO A 1 95 ? -3.112 2.614 -13.797 1.00 92.00 95 PRO A O 1
ATOM 789 N N . GLN A 1 96 ? -4.857 3.998 -13.869 1.00 91.81 96 GLN A N 1
ATOM 790 C CA . GLN A 1 96 ? -4.057 5.237 -13.838 1.00 91.81 96 GLN A CA 1
ATOM 791 C C . GLN A 1 96 ? -3.055 5.285 -12.673 1.00 91.81 96 GLN A C 1
ATOM 793 O O . GLN A 1 96 ? -1.972 5.8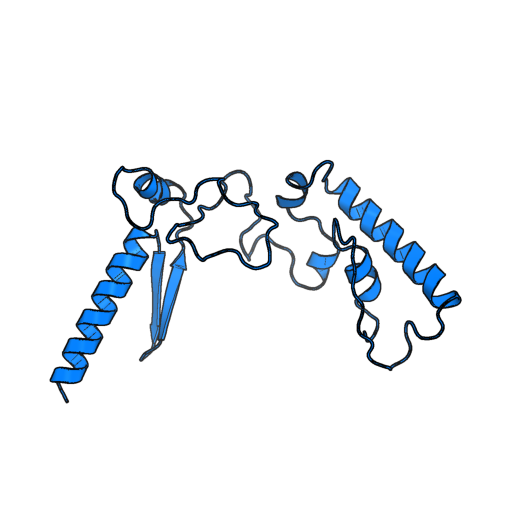54 -12.804 1.00 91.81 96 GLN A O 1
ATOM 798 N N . ARG A 1 97 ? -3.387 4.646 -11.545 1.00 91.56 97 ARG A N 1
ATOM 799 C CA . ARG A 1 97 ? -2.503 4.504 -10.378 1.00 91.56 97 ARG A CA 1
ATOM 800 C C . ARG A 1 97 ? -1.141 3.873 -10.702 1.00 91.56 97 ARG A C 1
ATOM 802 O O . ARG A 1 97 ? -0.177 4.211 -10.031 1.00 91.56 97 ARG A O 1
ATOM 809 N N . LEU A 1 98 ? -1.048 3.001 -11.713 1.00 92.19 98 LEU A N 1
ATOM 810 C CA . LEU A 1 98 ? 0.208 2.352 -12.127 1.00 92.19 98 LEU A CA 1
ATOM 811 C C . LEU A 1 98 ? 1.281 3.351 -12.569 1.00 92.19 98 LEU A C 1
ATOM 813 O O . LEU A 1 98 ? 2.472 3.083 -12.459 1.00 92.19 98 LEU A O 1
ATOM 817 N N . LEU A 1 99 ? 0.856 4.503 -13.089 1.00 92.69 99 LEU A N 1
ATOM 818 C CA . LEU A 1 99 ? 1.735 5.502 -13.693 1.00 92.69 99 LEU A CA 1
ATOM 819 C C . LEU A 1 99 ? 1.928 6.737 -12.809 1.00 92.69 99 LEU A C 1
ATOM 821 O O . LEU A 1 99 ? 2.546 7.707 -13.247 1.00 92.69 99 LEU A O 1
ATOM 825 N N . SER A 1 100 ? 1.428 6.712 -11.573 1.00 92.56 100 SER A N 1
ATOM 826 C CA . SER A 1 100 ? 1.515 7.836 -10.645 1.00 92.56 100 SER A CA 1
ATOM 827 C C . SER A 1 100 ? 2.223 7.431 -9.364 1.00 92.56 100 SER A C 1
ATOM 829 O O . SER A 1 100 ? 1.834 6.462 -8.714 1.00 92.56 100 SER A O 1
ATOM 831 N N . ALA A 1 101 ? 3.205 8.230 -8.953 1.00 92.50 101 ALA A N 1
ATOM 832 C CA . ALA A 1 101 ? 3.897 8.002 -7.698 1.00 92.50 101 ALA A CA 1
ATOM 833 C C . ALA A 1 101 ? 2.947 8.195 -6.500 1.00 92.50 101 ALA A C 1
ATOM 835 O O . ALA A 1 101 ? 2.156 9.142 -6.452 1.00 92.50 101 ALA A O 1
ATOM 836 N N . SER A 1 102 ? 3.037 7.291 -5.523 1.00 90.06 102 SER A N 1
ATOM 837 C CA . SER A 1 102 ? 2.400 7.449 -4.210 1.00 90.06 102 SER A CA 1
ATOM 838 C C . SER A 1 102 ? 3.123 8.524 -3.391 1.00 90.06 102 SER A C 1
ATOM 840 O O . SER A 1 102 ? 4.321 8.722 -3.561 1.00 90.06 102 SER A O 1
ATOM 842 N N . GLU A 1 103 ? 2.454 9.163 -2.426 1.00 88.88 103 GLU A N 1
ATOM 843 C CA . GLU A 1 103 ? 3.133 10.072 -1.481 1.00 88.88 103 GLU A CA 1
ATOM 844 C C . GLU A 1 103 ? 4.238 9.368 -0.671 1.00 88.88 103 GLU A C 1
ATOM 846 O O . GLU A 1 103 ? 5.232 9.990 -0.285 1.00 88.88 103 GLU A O 1
ATOM 851 N N . ARG A 1 104 ? 4.105 8.048 -0.484 1.00 87.69 104 ARG A N 1
ATOM 852 C CA . ARG A 1 104 ? 5.119 7.198 0.159 1.00 87.69 104 ARG A CA 1
ATOM 853 C C . ARG A 1 104 ? 6.373 6.981 -0.686 1.00 87.69 104 ARG A C 1
ATOM 855 O O . ARG A 1 104 ? 7.345 6.436 -0.186 1.00 87.69 104 ARG A O 1
ATOM 862 N N . VAL A 1 105 ? 6.402 7.431 -1.945 1.00 91.06 105 VAL A N 1
ATOM 863 C CA . VAL A 1 105 ? 7.616 7.330 -2.774 1.00 91.06 105 VAL A CA 1
ATOM 864 C C . VAL A 1 105 ? 8.809 8.016 -2.105 1.00 91.06 105 VAL A C 1
ATOM 866 O O . VAL A 1 105 ? 9.933 7.573 -2.278 1.00 91.06 105 VAL A O 1
ATOM 869 N N . SER A 1 106 ? 8.560 9.060 -1.305 1.00 89.12 106 SER A N 1
ATOM 870 C CA . SER A 1 106 ? 9.599 9.787 -0.562 1.00 89.12 106 SER A CA 1
ATOM 871 C C . SER A 1 106 ? 10.247 8.993 0.575 1.00 89.12 106 SER A C 1
ATOM 873 O O . SER A 1 106 ? 11.259 9.438 1.108 1.00 89.12 106 SER A O 1
ATOM 875 N N . ASP A 1 107 ? 9.669 7.856 0.962 1.00 87.12 107 ASP A N 1
ATOM 876 C CA . ASP A 1 107 ? 10.213 7.000 2.020 1.00 87.12 107 ASP A CA 1
ATOM 877 C C . ASP A 1 107 ? 11.286 6.053 1.467 1.00 87.12 107 ASP A C 1
ATOM 879 O O . ASP A 1 107 ? 12.171 5.613 2.195 1.00 87.12 107 ASP A O 1
ATOM 883 N N . VAL A 1 108 ? 11.257 5.797 0.154 1.00 88.00 108 VAL A N 1
ATOM 884 C CA . VAL A 1 108 ? 12.328 5.091 -0.550 1.00 88.00 108 VAL A CA 1
ATOM 885 C C . VAL A 1 108 ? 13.536 6.019 -0.644 1.00 88.00 108 VAL A C 1
ATOM 887 O O . VAL A 1 108 ? 13.415 7.185 -1.026 1.00 88.00 108 VAL A O 1
ATOM 890 N N . ARG A 1 109 ? 14.732 5.513 -0.332 1.00 88.31 109 ARG A N 1
ATOM 891 C CA . ARG A 1 109 ? 15.970 6.297 -0.424 1.00 88.31 109 ARG A CA 1
ATOM 892 C C . ARG A 1 109 ? 16.173 6.828 -1.850 1.00 88.31 109 ARG A C 1
ATOM 894 O O . ARG A 1 109 ? 16.302 6.057 -2.796 1.00 88.31 109 ARG A O 1
ATOM 901 N N . GLY A 1 110 ? 16.235 8.154 -1.996 1.00 90.31 110 GLY A N 1
ATOM 902 C CA . GLY A 1 110 ? 16.326 8.820 -3.307 1.00 90.31 110 GLY A CA 1
ATOM 903 C C . GLY A 1 110 ? 15.006 8.852 -4.092 1.00 90.31 110 GLY A C 1
ATOM 904 O O . GLY A 1 110 ? 14.988 9.232 -5.264 1.00 90.31 110 GLY A O 1
ATOM 905 N N . GLY A 1 111 ? 13.907 8.459 -3.454 1.00 94.00 111 GLY A N 1
ATOM 906 C CA . GLY A 1 111 ? 12.582 8.398 -4.034 1.00 94.00 111 GLY A CA 1
ATOM 907 C C . GLY A 1 111 ? 11.944 9.765 -4.218 1.00 94.00 111 GLY A C 1
ATOM 908 O O . GLY A 1 111 ? 11.969 10.643 -3.358 1.00 94.00 111 GLY A O 1
ATOM 909 N N . SER A 1 112 ? 11.370 9.951 -5.399 1.00 95.75 112 SER A N 1
ATOM 910 C CA . SER A 1 112 ? 10.631 11.142 -5.798 1.00 95.75 112 SER A CA 1
ATOM 911 C C . SER A 1 112 ? 9.686 10.785 -6.941 1.00 95.75 112 SER A C 1
ATOM 913 O O . SER A 1 112 ? 9.860 9.759 -7.602 1.00 95.75 112 SER A O 1
ATOM 915 N N . ASP A 1 113 ? 8.711 11.650 -7.224 1.00 94.75 113 ASP A N 1
ATOM 916 C CA . ASP A 1 113 ? 7.853 11.500 -8.407 1.00 94.75 113 ASP A CA 1
ATOM 917 C C . ASP A 1 113 ? 8.680 11.447 -9.708 1.00 94.75 113 ASP A C 1
ATOM 919 O O . ASP A 1 113 ? 8.399 10.649 -10.601 1.00 94.75 113 ASP A O 1
ATOM 923 N N . GLY A 1 114 ? 9.765 12.228 -9.780 1.00 96.44 114 GLY A N 1
ATOM 924 C CA . GLY A 1 114 ? 10.706 12.200 -10.901 1.00 96.44 114 GLY A CA 1
ATOM 925 C C . GLY A 1 114 ? 11.455 10.870 -11.021 1.00 96.44 114 GLY A C 1
ATOM 926 O O . GLY A 1 114 ? 11.525 10.309 -12.113 1.00 96.44 114 GLY A O 1
ATOM 927 N N . ALA A 1 115 ? 11.969 10.333 -9.908 1.00 96.12 115 ALA A N 1
ATOM 928 C CA . ALA A 1 115 ? 12.655 9.038 -9.892 1.00 96.12 115 ALA A CA 1
ATOM 929 C C . ALA A 1 115 ? 11.719 7.891 -10.309 1.00 96.12 115 ALA A C 1
ATOM 931 O O . ALA A 1 115 ? 12.100 7.062 -11.133 1.00 96.12 115 ALA A O 1
ATOM 932 N N . PHE A 1 116 ? 10.477 7.900 -9.816 1.00 96.75 116 PHE A N 1
ATOM 933 C CA . PHE A 1 116 ? 9.437 6.943 -10.193 1.00 96.75 116 PHE A CA 1
ATOM 934 C C . PHE A 1 116 ? 9.119 6.998 -11.696 1.00 96.75 116 PHE A C 1
ATOM 936 O O . PHE A 1 116 ? 9.140 5.982 -12.390 1.00 96.75 116 PHE A O 1
ATOM 943 N N . LYS A 1 117 ? 8.881 8.200 -12.241 1.00 96.06 117 LYS A N 1
ATOM 944 C CA . LYS A 1 117 ? 8.607 8.386 -13.677 1.00 96.06 117 LYS A CA 1
ATOM 945 C C . LYS A 1 117 ? 9.784 7.958 -14.551 1.00 96.06 117 LYS A C 1
ATOM 947 O O . LYS A 1 117 ? 9.582 7.367 -15.614 1.00 96.06 117 LYS A O 1
ATOM 952 N N . HIS A 1 118 ? 11.006 8.246 -14.108 1.00 95.81 118 HIS A N 1
ATOM 953 C CA . HIS A 1 118 ? 12.226 7.829 -14.795 1.00 95.81 118 HIS A CA 1
ATOM 954 C C . HIS A 1 118 ? 12.368 6.308 -14.834 1.00 95.81 118 HIS A C 1
ATOM 956 O O . HIS A 1 118 ? 12.678 5.757 -15.890 1.00 95.81 118 HIS A O 1
ATOM 962 N N . ASP A 1 119 ? 12.102 5.626 -13.718 1.00 95.94 119 ASP A N 1
ATOM 963 C CA . ASP A 1 119 ? 12.115 4.163 -13.643 1.00 95.94 119 ASP A CA 1
ATOM 964 C C . ASP A 1 119 ? 11.094 3.534 -14.604 1.00 95.94 119 ASP A C 1
ATOM 966 O O . ASP A 1 119 ? 11.464 2.713 -15.446 1.00 95.94 119 ASP A O 1
ATOM 970 N N . ASN A 1 120 ? 9.848 4.021 -14.596 1.00 96.06 120 ASN A N 1
ATOM 971 C CA . ASN A 1 120 ? 8.812 3.582 -15.536 1.00 96.06 120 ASN A CA 1
ATOM 972 C C . ASN A 1 120 ? 9.237 3.767 -17.005 1.00 96.06 120 ASN A C 1
ATOM 974 O O . ASN A 1 120 ? 9.062 2.869 -17.832 1.00 96.06 120 ASN A O 1
ATOM 978 N N . SER A 1 121 ? 9.823 4.919 -17.349 1.00 96.25 121 SER A N 1
ATOM 979 C CA . SER A 1 121 ? 10.296 5.209 -18.712 1.00 96.25 121 SER A CA 1
ATOM 980 C C . SER A 1 121 ? 11.440 4.280 -19.144 1.00 96.25 121 SER A C 1
ATOM 982 O O . SER A 1 121 ? 11.440 3.728 -20.255 1.00 96.25 121 SER A O 1
ATOM 984 N N . LYS A 1 122 ? 12.398 4.045 -18.239 1.00 96.56 122 LYS A N 1
ATOM 985 C CA . LYS A 1 122 ? 13.502 3.102 -18.446 1.00 96.56 122 LYS A CA 1
ATOM 986 C C . LYS A 1 122 ? 12.984 1.692 -18.697 1.00 96.56 122 LYS A C 1
ATOM 988 O O . LYS A 1 122 ? 13.384 1.072 -19.684 1.00 96.56 122 LYS A O 1
ATOM 993 N N . TRP A 1 123 ? 12.090 1.190 -17.849 1.00 96.06 123 TRP A N 1
ATOM 994 C CA . TRP A 1 123 ? 11.561 -0.166 -17.982 1.00 96.06 123 TRP A CA 1
ATOM 995 C C . TRP A 1 123 ? 10.700 -0.351 -19.222 1.00 96.06 123 TRP A C 1
ATOM 997 O O . TRP A 1 123 ? 10.870 -1.351 -19.916 1.00 96.06 123 TRP A O 1
ATOM 1007 N N . LYS A 1 124 ? 9.892 0.645 -19.600 1.00 95.56 124 LYS A N 1
ATOM 1008 C CA . LYS A 1 124 ? 9.166 0.635 -20.878 1.00 95.56 124 LYS A CA 1
ATOM 1009 C C . LYS A 1 124 ? 10.108 0.443 -22.073 1.00 95.56 124 LYS A C 1
ATOM 1011 O O . LYS A 1 124 ? 9.832 -0.354 -22.970 1.00 95.56 124 LYS A O 1
ATOM 1016 N N . THR A 1 125 ? 11.245 1.138 -22.072 1.00 96.81 125 THR A N 1
ATOM 1017 C CA . THR A 1 125 ? 12.263 1.012 -23.128 1.00 96.81 125 THR A CA 1
ATOM 1018 C C . THR A 1 125 ? 12.954 -0.354 -23.089 1.00 96.81 125 THR A C 1
ATOM 1020 O O . THR A 1 125 ? 13.121 -0.994 -24.129 1.00 96.81 125 THR A O 1
ATOM 1023 N N . ARG A 1 126 ? 13.314 -0.834 -21.893 1.00 95.31 126 ARG A N 1
ATOM 1024 C CA . ARG A 1 126 ? 13.975 -2.133 -21.695 1.00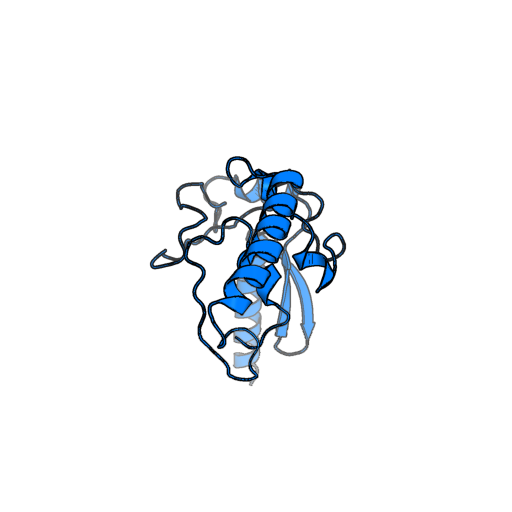 95.31 126 ARG A CA 1
ATOM 1025 C C . ARG A 1 126 ? 13.092 -3.304 -22.101 1.00 95.31 126 ARG A C 1
ATOM 1027 O O . ARG A 1 126 ? 13.549 -4.151 -22.855 1.00 95.31 126 ARG A O 1
ATOM 1034 N N . VAL A 1 127 ? 11.832 -3.335 -21.674 1.00 93.44 127 VAL A N 1
ATOM 1035 C CA . VAL A 1 127 ? 10.876 -4.388 -22.053 1.00 93.44 127 VAL A CA 1
ATOM 1036 C C . VAL A 1 127 ? 10.691 -4.424 -23.570 1.00 93.44 127 VAL A C 1
ATOM 1038 O O . VAL A 1 127 ? 10.747 -5.497 -24.166 1.00 93.44 127 VAL A O 1
ATOM 1041 N N . LYS A 1 128 ? 10.582 -3.259 -24.229 1.00 93.25 128 LYS A N 1
ATOM 1042 C CA . LYS A 1 128 ? 10.529 -3.181 -25.699 1.00 93.25 128 LYS A CA 1
ATOM 1043 C C . LYS A 1 128 ? 11.772 -3.783 -26.366 1.00 93.25 128 LYS A C 1
ATOM 1045 O O . LYS A 1 128 ? 11.655 -4.383 -27.432 1.00 93.25 128 LYS A O 1
ATOM 1050 N N . HIS A 1 129 ? 12.953 -3.608 -25.774 1.00 94.25 129 HIS A N 1
ATOM 1051 C CA . HIS A 1 129 ? 14.186 -4.223 -26.260 1.00 94.25 129 HIS A CA 1
ATOM 1052 C C . HIS A 1 129 ? 14.206 -5.737 -26.004 1.00 94.25 129 HIS A C 1
ATOM 1054 O O . HIS A 1 129 ? 14.385 -6.501 -26.949 1.00 94.25 129 HIS A O 1
ATOM 1060 N N . TYR A 1 130 ? 13.945 -6.179 -24.770 1.00 91.38 130 TYR A N 1
ATOM 1061 C CA . TYR A 1 130 ? 13.950 -7.597 -24.402 1.00 91.38 130 TYR A CA 1
ATOM 1062 C C . TYR A 1 130 ? 12.923 -8.417 -25.168 1.00 91.38 130 TYR A C 1
ATOM 1064 O O . TYR A 1 130 ? 13.218 -9.548 -25.530 1.00 91.38 130 TYR A O 1
ATOM 1072 N N . LYS A 1 131 ? 11.771 -7.842 -25.518 1.00 89.50 131 LYS A N 1
ATOM 1073 C CA . LYS A 1 131 ? 10.788 -8.498 -26.387 1.00 89.50 131 LYS A CA 1
ATOM 1074 C C . LYS A 1 131 ? 11.369 -8.922 -27.743 1.00 89.50 131 LYS A C 1
ATOM 1076 O O . LYS A 1 131 ? 10.925 -9.908 -28.314 1.00 89.50 131 LYS A O 1
ATOM 1081 N N . LYS A 1 132 ? 12.375 -8.208 -28.261 1.00 91.56 132 LYS A N 1
ATOM 1082 C CA . LYS A 1 132 ? 13.068 -8.594 -29.503 1.00 91.56 132 LYS A CA 1
ATOM 1083 C C . LYS A 1 132 ? 14.035 -9.763 -29.305 1.00 91.56 132 LYS A C 1
ATOM 1085 O O . LYS A 1 132 ? 14.311 -10.477 -30.258 1.00 91.56 132 LYS A O 1
ATOM 1090 N N . LEU A 1 133 ? 14.571 -9.919 -28.094 1.00 93.50 133 LEU A N 1
ATOM 1091 C CA . LEU A 1 133 ? 15.575 -10.931 -27.752 1.00 93.50 133 LEU A CA 1
ATOM 1092 C C . LEU A 1 133 ? 14.959 -12.205 -27.171 1.00 93.50 133 LEU A C 1
ATOM 1094 O O . LEU A 1 133 ? 15.540 -13.278 -27.280 1.00 93.50 133 LEU A O 1
ATOM 1098 N N . VAL A 1 134 ? 13.792 -12.078 -26.543 1.00 89.75 134 VAL A N 1
ATOM 1099 C CA . VAL A 1 134 ? 13.061 -13.152 -25.879 1.00 89.75 134 VAL A CA 1
ATOM 1100 C C . VAL A 1 134 ? 11.707 -13.278 -26.581 1.00 89.75 134 VAL A C 1
ATOM 1102 O O . VAL A 1 134 ? 10.741 -12.637 -26.159 1.00 89.75 134 VAL A O 1
ATOM 1105 N N . PRO A 1 135 ? 11.606 -14.103 -27.646 1.00 83.81 135 PRO A N 1
ATOM 1106 C CA . PRO A 1 135 ? 10.387 -14.240 -28.453 1.00 83.81 135 PRO A CA 1
ATOM 1107 C C . PRO A 1 135 ? 9.160 -14.680 -27.648 1.00 83.81 135 PRO A C 1
ATOM 1109 O O . PRO A 1 135 ? 8.028 -14.477 -28.066 1.00 83.81 135 PRO A O 1
ATOM 1112 N N . ALA A 1 136 ? 9.399 -15.279 -26.482 1.00 84.50 136 ALA A N 1
ATOM 1113 C CA . ALA A 1 136 ? 8.398 -15.710 -25.522 1.00 84.50 136 ALA A CA 1
ATOM 1114 C C . ALA A 1 136 ? 7.629 -14.558 -24.838 1.00 84.50 136 ALA A C 1
ATOM 1116 O O . ALA A 1 136 ? 6.551 -14.808 -24.298 1.00 84.50 136 ALA A O 1
ATOM 1117 N N . ILE A 1 137 ? 8.158 -13.327 -24.829 1.00 85.88 137 ILE A N 1
ATOM 1118 C CA . ILE A 1 137 ? 7.492 -12.163 -24.224 1.00 85.88 137 ILE A CA 1
ATOM 1119 C C . ILE A 1 137 ? 6.432 -11.620 -25.188 1.00 85.88 137 ILE A C 1
ATOM 1121 O O . ILE A 1 137 ? 6.741 -11.167 -26.292 1.00 85.88 137 ILE A O 1
ATOM 1125 N N . GLY A 1 138 ? 5.175 -11.597 -24.742 1.00 80.56 138 GLY A N 1
ATOM 1126 C CA . GLY A 1 138 ? 4.040 -11.125 -25.538 1.00 80.56 138 GLY A CA 1
ATOM 1127 C C . GLY A 1 138 ? 3.443 -12.168 -26.485 1.00 80.56 138 GLY A C 1
ATOM 1128 O O . GLY A 1 138 ? 2.709 -11.785 -27.390 1.00 80.56 138 GLY A O 1
ATOM 1129 N N . THR A 1 139 ? 3.768 -13.450 -26.291 1.00 87.62 139 THR A N 1
ATOM 1130 C CA . THR A 1 139 ? 2.958 -14.584 -26.779 1.00 87.62 139 THR A CA 1
ATOM 1131 C C . THR A 1 139 ? 1.783 -14.817 -25.840 1.00 87.62 139 THR A C 1
ATOM 1133 O O . THR A 1 139 ? 1.924 -14.486 -24.674 1.00 8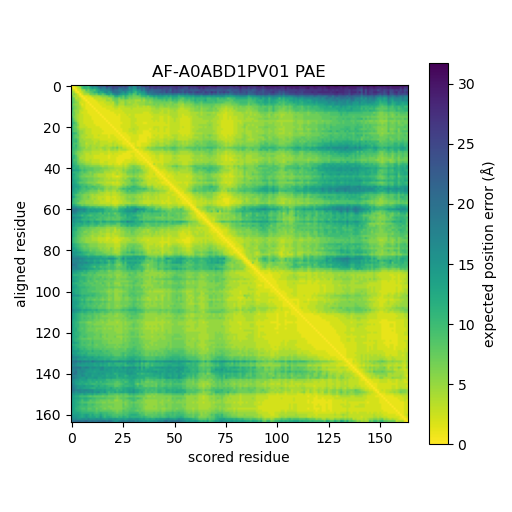7.62 139 THR A O 1
ATOM 1136 N N . ASP A 1 140 ? 0.732 -15.520 -26.258 1.00 87.62 140 ASP A N 1
ATOM 1137 C CA . ASP A 1 140 ? -0.438 -15.821 -25.406 1.00 87.62 140 ASP A CA 1
ATOM 1138 C C . ASP A 1 140 ? -0.186 -16.848 -24.277 1.00 87.62 140 ASP A C 1
ATOM 1140 O O . ASP A 1 140 ? -1.098 -17.218 -23.540 1.00 87.62 140 ASP A O 1
ATOM 1144 N N . ASN A 1 141 ? 1.050 -17.330 -24.125 1.00 87.06 141 ASN A N 1
ATOM 1145 C CA . ASN A 1 141 ? 1.415 -18.286 -23.083 1.00 87.06 141 ASN A CA 1
ATOM 1146 C C . ASN A 1 141 ? 1.672 -17.589 -21.742 1.00 87.06 141 ASN A C 1
ATOM 1148 O O . ASN A 1 141 ? 2.503 -16.685 -21.679 1.00 87.06 141 ASN A O 1
ATOM 1152 N N . MET A 1 142 ? 1.061 -18.103 -20.672 1.00 86.00 142 MET A N 1
ATOM 1153 C CA . MET A 1 142 ? 1.331 -17.691 -19.289 1.00 86.00 142 MET A CA 1
ATOM 1154 C C . MET A 1 142 ? 2.718 -18.162 -18.824 1.00 86.00 142 MET A C 1
ATOM 1156 O O . MET A 1 142 ? 3.159 -19.272 -19.146 1.00 86.00 142 MET A O 1
ATOM 1160 N N . ARG A 1 143 ? 3.422 -17.313 -18.076 1.00 85.19 143 ARG A N 1
ATOM 1161 C CA . ARG A 1 143 ? 4.789 -17.491 -17.578 1.00 85.19 143 ARG A CA 1
ATOM 1162 C C . ARG A 1 143 ? 5.004 -16.822 -16.220 1.00 85.19 143 ARG A C 1
ATOM 1164 O O . ARG A 1 143 ? 4.899 -15.613 -16.065 1.00 85.19 143 ARG A O 1
ATOM 1171 N N . ASN A 1 144 ? 5.560 -17.587 -15.288 1.00 88.12 144 ASN A N 1
ATOM 1172 C CA . ASN A 1 144 ? 6.036 -17.030 -14.026 1.00 88.12 144 ASN A CA 1
ATOM 1173 C C . ASN A 1 144 ? 7.203 -16.055 -14.259 1.00 88.12 144 ASN A C 1
ATOM 1175 O O . ASN A 1 144 ? 8.241 -16.434 -14.806 1.00 88.12 144 ASN A O 1
ATOM 1179 N N . VAL A 1 145 ? 7.046 -14.815 -13.795 1.00 87.75 145 VAL A N 1
ATOM 1180 C CA . VAL A 1 145 ? 8.086 -13.781 -13.812 1.00 87.75 145 VAL A CA 1
ATOM 1181 C C . VAL A 1 145 ? 8.347 -13.313 -12.387 1.00 87.75 145 VAL A C 1
ATOM 1183 O O . VAL A 1 145 ? 7.420 -12.976 -11.656 1.00 87.75 145 VAL A O 1
ATOM 1186 N N . MET A 1 146 ? 9.622 -13.279 -12.000 1.00 90.94 146 MET A N 1
ATOM 1187 C CA . MET A 1 146 ? 10.066 -12.756 -10.711 1.00 90.94 146 MET A CA 1
ATOM 1188 C C . MET A 1 146 ? 10.919 -11.510 -10.938 1.00 90.94 146 MET A C 1
ATOM 1190 O O . MET A 1 146 ? 11.985 -11.584 -11.549 1.00 90.94 146 MET A O 1
ATOM 1194 N N . ASP A 1 147 ? 10.450 -10.371 -10.437 1.00 91.19 147 ASP A N 1
ATOM 1195 C CA . ASP A 1 147 ? 11.249 -9.153 -10.352 1.00 91.19 147 ASP A CA 1
ATOM 1196 C C . ASP A 1 147 ? 12.055 -9.173 -9.050 1.00 91.19 147 ASP A C 1
ATOM 1198 O O . ASP A 1 147 ? 11.498 -9.033 -7.962 1.00 91.19 147 ASP A O 1
ATOM 1202 N N . MET A 1 148 ? 13.365 -9.394 -9.153 1.00 90.00 148 MET A N 1
ATOM 1203 C CA . MET A 1 148 ? 14.257 -9.414 -7.988 1.00 90.00 148 MET A CA 1
ATOM 1204 C C . MET A 1 148 ? 14.750 -8.015 -7.585 1.00 90.00 148 MET A C 1
ATOM 1206 O O . MET A 1 148 ? 15.480 -7.895 -6.605 1.00 90.00 148 MET A O 1
ATOM 1210 N N . ASN A 1 149 ? 14.400 -6.956 -8.328 1.00 86.56 149 ASN A N 1
ATOM 1211 C CA . ASN A 1 149 ? 14.820 -5.590 -8.019 1.00 86.56 149 ASN A CA 1
ATOM 1212 C C . ASN A 1 149 ? 13.754 -4.564 -8.418 1.00 86.56 149 ASN A C 1
ATOM 1214 O O . ASN A 1 149 ? 13.964 -3.694 -9.268 1.00 86.56 149 ASN A O 1
ATOM 1218 N N . THR A 1 150 ? 12.607 -4.676 -7.759 1.00 87.00 150 THR A N 1
ATOM 1219 C CA . THR A 1 150 ? 11.402 -3.931 -8.106 1.00 87.00 150 THR A CA 1
ATOM 1220 C C . THR A 1 150 ? 11.565 -2.425 -7.913 1.00 87.00 150 THR A C 1
ATOM 1222 O O . THR A 1 150 ? 11.079 -1.676 -8.751 1.00 87.00 150 THR A O 1
ATOM 1225 N N . ILE A 1 151 ? 12.258 -1.966 -6.859 1.00 90.00 151 ILE A N 1
ATOM 1226 C CA . ILE A 1 151 ? 12.375 -0.559 -6.404 1.00 90.00 151 ILE A CA 1
ATOM 1227 C C . ILE A 1 151 ? 11.025 0.191 -6.415 1.00 90.00 151 ILE A C 1
ATOM 1229 O O . ILE A 1 151 ? 10.395 0.337 -5.373 1.00 90.00 151 ILE A O 1
ATOM 1233 N N . TYR A 1 152 ? 10.576 0.663 -7.584 1.00 93.31 152 TYR A N 1
ATOM 1234 C CA . TYR A 1 152 ? 9.315 1.380 -7.808 1.00 93.31 152 TYR A CA 1
ATOM 1235 C C . TYR A 1 152 ? 8.233 0.571 -8.544 1.00 93.31 152 TYR A C 1
ATOM 1237 O O . TYR A 1 152 ? 7.097 1.030 -8.652 1.00 93.31 152 TYR A O 1
ATOM 1245 N N . GLY A 1 153 ? 8.559 -0.617 -9.055 1.00 93.69 153 GLY A N 1
ATOM 1246 C CA . GLY A 1 153 ? 7.650 -1.486 -9.802 1.00 93.69 153 GLY A CA 1
ATOM 1247 C C . GLY A 1 153 ? 7.583 -1.211 -11.300 1.00 93.69 153 GLY A C 1
ATOM 1248 O O . GLY A 1 153 ? 6.688 -1.739 -11.960 1.00 93.69 153 GLY A O 1
ATOM 1249 N N . GLY A 1 154 ? 8.504 -0.422 -11.865 1.00 95.25 154 GLY A N 1
ATOM 1250 C CA . GLY A 1 154 ? 8.437 -0.029 -13.272 1.00 95.25 154 GLY A CA 1
ATOM 1251 C C . GLY A 1 154 ? 8.508 -1.197 -14.257 1.00 95.25 154 GLY A C 1
ATOM 1252 O O . GLY A 1 154 ? 7.900 -1.125 -15.326 1.00 95.25 154 GLY A O 1
ATOM 1253 N N . PHE A 1 155 ? 9.178 -2.298 -13.901 1.00 94.69 155 PHE A N 1
ATOM 1254 C CA . PHE A 1 155 ? 9.194 -3.519 -14.711 1.00 94.69 155 PHE A CA 1
ATOM 1255 C C . PHE A 1 155 ? 7.812 -4.178 -14.782 1.00 94.69 155 PHE A C 1
ATOM 1257 O O . PHE A 1 155 ? 7.325 -4.445 -15.880 1.00 94.69 155 PHE A O 1
ATOM 1264 N N . ALA A 1 156 ? 7.146 -4.358 -13.636 1.00 93.69 156 ALA A N 1
ATOM 1265 C CA . ALA A 1 156 ? 5.785 -4.888 -13.573 1.00 93.69 156 ALA A CA 1
ATOM 1266 C C . ALA A 1 156 ? 4.793 -3.994 -14.338 1.00 93.69 156 ALA A C 1
ATOM 1268 O O . ALA A 1 156 ? 3.977 -4.489 -15.112 1.00 93.69 156 ALA A O 1
ATOM 1269 N N . VAL A 1 157 ? 4.909 -2.668 -14.194 1.00 94.75 157 VAL A N 1
ATOM 1270 C CA . VAL A 1 157 ? 4.098 -1.698 -14.952 1.00 94.75 157 VAL A CA 1
ATOM 1271 C C . VAL A 1 157 ? 4.329 -1.838 -16.458 1.00 94.75 157 VAL A C 1
ATOM 1273 O O . VAL A 1 157 ? 3.375 -1.833 -17.230 1.00 94.75 157 VAL A O 1
ATOM 1276 N N . ALA A 1 158 ? 5.582 -1.977 -16.896 1.00 94.12 158 ALA A N 1
ATOM 1277 C CA . ALA A 1 158 ? 5.923 -2.121 -18.310 1.00 94.12 158 ALA A CA 1
ATOM 1278 C C . ALA A 1 158 ? 5.437 -3.444 -18.924 1.00 94.12 158 ALA A C 1
ATOM 1280 O O . ALA A 1 158 ? 5.400 -3.559 -20.153 1.00 94.12 158 ALA A O 1
ATOM 1281 N N . LEU A 1 159 ? 5.086 -4.422 -18.087 1.00 92.19 159 LEU A N 1
ATOM 1282 C CA . LEU A 1 159 ? 4.620 -5.735 -18.502 1.00 92.19 159 LEU A CA 1
ATOM 1283 C C . LEU A 1 159 ? 3.107 -5.954 -18.356 1.00 92.19 159 LEU A C 1
ATOM 1285 O O . LEU A 1 159 ? 2.628 -7.014 -18.740 1.00 92.19 159 LEU A O 1
ATOM 1289 N N . ILE A 1 160 ? 2.360 -4.966 -17.855 1.00 91.25 160 ILE A N 1
ATOM 1290 C CA . ILE A 1 160 ? 0.946 -5.116 -17.473 1.00 91.25 160 ILE A CA 1
ATOM 1291 C C . ILE A 1 160 ? 0.023 -5.598 -18.604 1.00 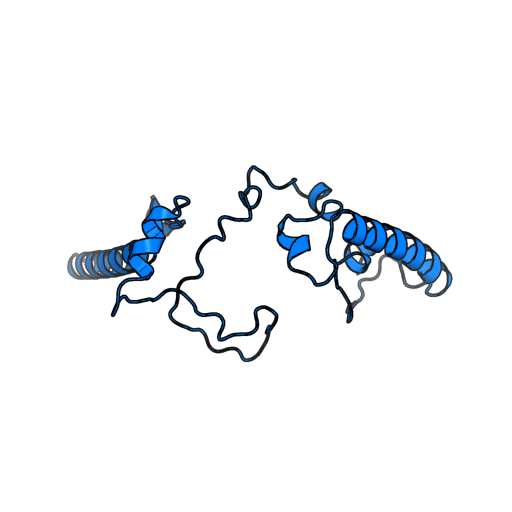91.25 160 ILE A C 1
ATOM 1293 O O . ILE A 1 160 ? -0.987 -6.242 -18.339 1.00 91.25 160 ILE A O 1
ATOM 1297 N N . ASP A 1 161 ? 0.379 -5.297 -19.853 1.00 88.25 161 ASP A N 1
ATOM 1298 C CA . ASP A 1 161 ? -0.405 -5.647 -21.041 1.00 88.25 161 ASP A CA 1
ATOM 1299 C C . ASP A 1 161 ? -0.012 -7.009 -21.644 1.00 88.25 161 ASP A C 1
ATOM 1301 O O . ASP A 1 161 ? -0.556 -7.400 -22.677 1.00 88.25 161 ASP A O 1
ATOM 1305 N N . TYR A 1 162 ? 0.952 -7.725 -21.053 1.00 87.56 162 TYR A N 1
ATOM 1306 C CA . TYR A 1 162 ? 1.369 -9.043 -21.529 1.00 87.56 162 TYR A CA 1
ATOM 1307 C C . TYR A 1 162 ? 0.863 -10.148 -20.603 1.00 87.56 162 TYR A C 1
ATOM 1309 O O . TYR A 1 162 ? 0.898 -9.988 -19.383 1.00 87.56 162 TYR A O 1
ATOM 1317 N N . PRO A 1 163 ? 0.448 -11.293 -21.164 1.00 82.19 163 PRO A N 1
ATOM 1318 C CA . PRO A 1 163 ? 0.152 -12.472 -20.369 1.00 82.19 163 PRO A CA 1
ATOM 1319 C C . PRO A 1 163 ? 1.467 -13.017 -19.792 1.00 82.19 163 PRO A C 1
ATOM 1321 O O . PRO A 1 163 ? 2.356 -13.461 -20.525 1.00 82.19 163 PRO A O 1
ATOM 1324 N N . LEU A 1 164 ? 1.590 -12.908 -18.471 1.00 74.56 164 LEU A N 1
ATOM 1325 C CA . LEU A 1 164 ? 2.627 -13.490 -17.626 1.00 74.56 164 LEU A CA 1
ATOM 1326 C C . LEU A 1 164 ? 1.910 -14.345 -16.584 1.00 74.56 164 LEU A C 1
ATOM 1328 O O . LEU A 1 164 ? 1.026 -13.797 -15.895 1.00 74.56 164 LEU A O 1
#

Sequence (164 aa):
MEHNNLRAKIRLRKVQELLTSMCFKLYKKKEDIAVWQKLSDNSYYKELDTPDIYPAKCDDGTEPDSAWYIPLRPCVVVPNPKYKKVALKSILKWPQRLLSASERVSDVRGGSDGAFKHDNSKWKTRVKHYKKLVPAIGTDNMRNVMDMNTIYGGFAVALIDYPL

InterPro domains:
  IPR004159 Putative S-adenosyl-L-methionine-dependent methyltransferase [PF03141] (11-163)
  IPR004159 Putative S-adenosyl-L-methionine-dependent methyltransferase [PTHR10108] (11-163)

Mean predicted aligned error: 7.12 Å

Secondary structure (DSSP, 8-state):
-HHHHHHHHHHHHHHHHHHHHTTEEEEEEETTEEEEEE---TTGGGGGGSTT-SSEEP-S-S-TT--SSPPPPSEEPPPPTT-SS-STTTSPPTTGGGGS--GGGGGSTT--HHHHHHHHHHHHHHHHHHHHH-TTTTSS-------S--TTTHHHHHHTTS--

Solvent-accessible surface area (backbone atoms only — not comparable to full-atom values): 10275 Å² total; per-residue (Å²): 116,67,72,60,54,54,56,50,52,54,50,51,49,54,52,48,54,54,38,41,62,66,40,31,41,84,68,48,74,56,95,95,46,72,44,72,39,73,61,86,61,70,71,62,59,55,63,37,73,42,85,95,45,72,53,27,56,56,74,84,90,58,70,87,83,64,86,70,94,68,78,90,68,77,47,41,85,73,85,61,81,87,58,82,59,76,47,82,87,63,41,65,56,85,72,64,39,77,82,49,69,56,83,67,36,60,76,44,90,86,37,36,62,65,52,44,52,49,42,34,54,51,26,42,54,48,49,62,52,46,38,74,77,38,74,71,56,72,36,94,55,75,44,96,80,83,79,91,76,48,95,81,38,21,60,60,57,54,41,68,92,40,57,83

Foldseek 3Di:
DVVVVVVLVVVVVVVQVQVVLLQWDFPDDDDSDTDIDHDPDQVSLVSLVDPPRWPHADDPPDDPPDDPPDDDRRHHHGDDPQAPQPDPVNQDDPPVNLQFDHPCQVVQVVGDRVVLNVLLVVLLVVLVVVCVVPVPWQDQDADDDDDPDCSNPSNVSSRVPGRD

Radius of gyration: 22.41 Å; Cα contacts (8 Å, |Δi|>4): 138; chains: 1; bounding box: 48×35×60 Å

pLDDT: mean 87.63, std 7.64, range [48.38, 96.81]